Protein AF-A0A1Z4N166-F1 (afdb_monomer_lite)

pLDDT: mean 72.23, std 12.92, range [44.78, 96.81]

Radius of gyration: 36.11 Å; chains: 1; bounding box: 60×54×101 Å

Sequence (75 aa):
MQEVRSNRTWSDIRNLTAFHTTQPVQAQIPKTPQVLVQATSWHRNAKGKIELVASQSPIAGQPPLTCAAIPLSKL

Foldseek 3Di:
DDDPPPPPDPPPPPDCVVVVPPPPPPPDDPPDDDDDADFPDWDADPVRDIDTHGDPDPPPDDDPPDPDDDDPDDD

Structure (mmCIF, N/CA/C/O backbone):
data_AF-A0A1Z4N166-F1
#
_entry.id   AF-A0A1Z4N166-F1
#
loop_
_atom_site.group_PDB
_atom_site.id
_atom_site.type_symbol
_atom_site.label_atom_id
_atom_site.label_alt_id
_atom_site.label_comp_id
_atom_site.label_asym_id
_atom_site.label_entity_id
_atom_site.label_seq_id
_atom_site.pdbx_PDB_ins_code
_atom_site.Cartn_x
_atom_site.Cartn_y
_atom_site.Cartn_z
_atom_site.occupancy
_atom_site.B_iso_or_equiv
_atom_site.auth_seq_id
_atom_site.auth_comp_id
_atom_site.auth_asym_id
_atom_site.auth_atom_id
_atom_site.pdbx_PDB_model_num
ATOM 1 N N . MET A 1 1 ? -43.844 18.054 72.689 1.00 44.78 1 MET A N 1
ATOM 2 C CA . MET A 1 1 ? -44.027 17.326 71.415 1.00 44.78 1 MET A CA 1
ATOM 3 C C . MET A 1 1 ? -42.671 17.272 70.736 1.00 44.78 1 MET A C 1
ATOM 5 O O . MET A 1 1 ? -42.107 18.327 70.484 1.00 44.78 1 MET A O 1
ATOM 9 N N . GLN A 1 2 ? -42.085 16.085 70.598 1.00 50.75 2 GLN A N 1
ATOM 10 C CA . GLN A 1 2 ? -40.708 15.909 70.131 1.00 50.75 2 GLN A CA 1
ATOM 11 C C . GLN A 1 2 ? -40.699 15.839 68.602 1.00 50.75 2 GLN A C 1
ATOM 13 O O . GLN A 1 2 ? -41.382 15.003 68.016 1.00 50.75 2 GLN A O 1
ATOM 18 N N . GLU A 1 3 ? -39.969 16.745 67.960 1.00 55.06 3 GLU A N 1
ATOM 19 C CA . GLU A 1 3 ? -39.905 16.829 66.505 1.00 55.06 3 GLU A CA 1
ATOM 20 C C . GLU A 1 3 ? -38.903 15.806 65.965 1.00 55.06 3 GLU A C 1
ATOM 22 O O . GLU A 1 3 ? -37.686 15.946 66.109 1.00 55.06 3 GLU A O 1
ATOM 27 N N . VAL A 1 4 ? -39.428 14.733 65.373 1.00 59.53 4 VAL A N 1
ATOM 28 C CA . VAL A 1 4 ? -38.635 13.698 64.707 1.00 59.53 4 VAL A CA 1
ATOM 29 C C . VAL A 1 4 ? -38.131 14.271 63.386 1.00 59.53 4 VAL A C 1
ATOM 31 O O . VAL A 1 4 ? -38.806 14.221 62.361 1.00 59.53 4 VAL A O 1
ATOM 34 N N . ARG A 1 5 ? -36.919 14.828 63.399 1.00 61.34 5 ARG A N 1
ATOM 35 C CA . ARG A 1 5 ? -36.195 15.150 62.166 1.00 61.34 5 ARG A CA 1
ATOM 36 C C . ARG A 1 5 ? -35.706 13.841 61.555 1.00 61.34 5 ARG A C 1
ATOM 38 O O . ARG A 1 5 ? -34.656 13.325 61.930 1.00 61.34 5 ARG A O 1
ATOM 45 N N . SER A 1 6 ? -36.489 13.271 60.642 1.00 63.50 6 SER A N 1
ATOM 46 C CA . SER A 1 6 ? -36.062 12.114 59.858 1.00 63.50 6 SER A CA 1
ATOM 47 C C . SER A 1 6 ? -34.885 12.535 58.979 1.00 63.50 6 SER A C 1
ATOM 49 O O . SER A 1 6 ? -35.072 13.226 57.977 1.00 63.50 6 SER A O 1
ATOM 51 N N . ASN A 1 7 ? -33.670 12.149 59.364 1.00 61.19 7 ASN A N 1
ATOM 52 C CA . ASN A 1 7 ? -32.459 12.377 58.583 1.00 61.19 7 ASN A CA 1
ATOM 53 C C . ASN A 1 7 ? -32.478 11.413 57.383 1.00 61.19 7 ASN A C 1
ATOM 55 O O . ASN A 1 7 ? -31.823 10.374 57.381 1.00 61.19 7 ASN A O 1
ATOM 59 N N . ARG A 1 8 ? -33.355 11.684 56.409 1.00 61.12 8 ARG A N 1
ATOM 60 C CA . ARG A 1 8 ? -33.528 10.844 55.225 1.00 61.12 8 ARG A CA 1
ATOM 61 C C . ARG A 1 8 ? -32.388 11.171 54.272 1.00 61.12 8 ARG A C 1
ATOM 63 O O . ARG A 1 8 ? -32.482 12.109 53.486 1.00 61.12 8 ARG A O 1
ATOM 70 N N . THR A 1 9 ? -31.300 10.415 54.378 1.00 64.81 9 THR A N 1
ATOM 71 C CA . THR A 1 9 ? -30.227 10.392 53.384 1.00 64.81 9 THR A CA 1
ATOM 72 C C . THR A 1 9 ? -30.878 10.193 52.022 1.00 64.81 9 THR A C 1
ATOM 74 O O . THR A 1 9 ? -31.603 9.220 51.811 1.00 64.81 9 THR A O 1
ATOM 77 N N . TRP A 1 10 ? -30.697 11.156 51.121 1.00 65.94 10 TRP A N 1
ATOM 78 C CA . TRP A 1 10 ? -31.186 11.055 49.754 1.00 65.94 10 TRP A CA 1
ATOM 79 C C . TRP A 1 10 ? -30.601 9.782 49.130 1.00 65.94 10 TRP A C 1
ATOM 81 O O . TRP A 1 10 ? -29.408 9.707 48.857 1.00 65.94 10 TRP A O 1
ATOM 91 N N . SER A 1 11 ? -31.435 8.757 48.946 1.00 65.62 11 SER A N 1
ATOM 92 C CA . SER A 1 11 ? -31.064 7.526 48.253 1.00 65.62 11 SER A CA 1
ATOM 93 C C . SER A 1 11 ? -31.527 7.620 46.800 1.00 65.62 11 SER A C 1
ATOM 95 O O . SER A 1 11 ? -32.597 7.120 46.450 1.00 65.62 11 SER A O 1
ATOM 97 N N . ASP A 1 12 ? -30.766 8.314 45.955 1.00 66.31 12 ASP A N 1
ATOM 98 C CA . ASP A 1 12 ? -30.994 8.255 44.508 1.00 66.31 12 ASP A CA 1
ATOM 99 C C . ASP A 1 12 ? -30.414 6.951 43.952 1.00 66.31 12 ASP A C 1
ATOM 101 O O . ASP A 1 12 ? -29.228 6.859 43.628 1.00 66.31 12 ASP A O 1
ATOM 105 N N . ILE A 1 13 ? -31.237 5.905 43.882 1.00 70.19 13 ILE A N 1
ATOM 106 C CA . ILE A 1 13 ? -30.873 4.674 43.177 1.00 70.19 13 ILE A CA 1
ATOM 107 C C . ILE A 1 13 ? -31.232 4.890 41.711 1.00 70.19 13 ILE A C 1
ATOM 109 O O . ILE A 1 13 ? -32.345 4.595 41.272 1.00 70.19 13 ILE A O 1
ATOM 113 N N . ARG A 1 14 ? -30.279 5.416 40.938 1.00 71.81 14 ARG A N 1
ATOM 114 C CA . ARG A 1 14 ? -30.433 5.478 39.485 1.00 71.81 14 ARG A CA 1
ATOM 115 C C . ARG A 1 14 ? -30.424 4.059 38.939 1.00 71.81 14 ARG A C 1
ATOM 117 O O . ARG A 1 14 ? -29.421 3.355 39.025 1.00 71.81 14 ARG A O 1
ATOM 124 N N . ASN A 1 15 ? -31.552 3.640 38.377 1.00 72.81 15 ASN A N 1
ATOM 125 C CA . ASN A 1 15 ? -31.631 2.368 37.687 1.00 72.81 15 ASN A CA 1
ATOM 126 C C . ASN A 1 15 ? -30.813 2.446 36.382 1.00 72.81 15 ASN A C 1
ATOM 128 O O . ASN A 1 15 ? -31.194 3.140 35.441 1.00 72.81 15 ASN A O 1
ATOM 132 N N . LEU A 1 16 ? -29.683 1.733 36.340 1.00 69.81 16 LEU A N 1
ATOM 133 C CA . LEU A 1 16 ? -28.786 1.681 35.183 1.00 69.81 16 LEU A CA 1
ATOM 134 C C . LEU A 1 16 ? -29.133 0.556 34.191 1.00 69.81 16 LEU A C 1
ATOM 136 O O . LEU A 1 16 ? -28.464 0.434 33.164 1.00 69.81 16 LEU A O 1
ATOM 140 N N . THR A 1 17 ? -30.186 -0.239 34.429 1.00 69.81 17 THR A N 1
ATOM 141 C CA . THR A 1 17 ? -30.532 -1.370 33.549 1.00 69.81 17 THR A CA 1
ATOM 142 C C . THR A 1 17 ? -30.923 -0.943 32.140 1.00 69.81 17 THR A C 1
ATOM 144 O O . THR A 1 17 ? -30.747 -1.716 31.202 1.00 69.81 17 THR A O 1
ATOM 147 N N . ALA A 1 18 ? -31.372 0.303 31.963 1.00 64.75 18 ALA A N 1
ATOM 148 C CA . ALA A 1 18 ? -31.647 0.882 30.650 1.00 64.75 18 ALA A CA 1
ATOM 149 C C . ALA A 1 18 ? -30.400 0.945 29.742 1.00 64.75 18 ALA A C 1
ATOM 151 O O . ALA A 1 18 ? -30.533 0.901 28.522 1.00 64.75 18 ALA A O 1
ATOM 152 N N . PHE A 1 19 ? -29.190 0.992 30.313 1.00 64.19 19 PHE A N 1
ATOM 153 C CA . PHE A 1 19 ? -27.938 1.115 29.557 1.00 64.19 19 PHE A CA 1
ATOM 154 C C . PHE A 1 19 ? -27.274 -0.231 29.233 1.00 64.19 19 PHE A C 1
ATOM 156 O O . PHE A 1 19 ? -26.379 -0.278 28.389 1.00 64.19 19 PHE A O 1
ATOM 163 N N . HIS A 1 20 ? -27.734 -1.336 29.834 1.00 59.75 20 HIS A N 1
ATOM 164 C CA . HIS A 1 20 ? -27.268 -2.685 29.487 1.00 59.75 20 HIS A CA 1
ATOM 165 C C . HIS A 1 20 ? -27.792 -3.169 28.126 1.00 59.75 20 HIS A C 1
ATOM 167 O O . HIS A 1 20 ? -27.273 -4.141 27.588 1.00 59.75 20 HIS A O 1
ATOM 173 N N . THR A 1 21 ? -28.756 -2.460 27.527 1.00 60.94 21 THR A N 1
ATOM 174 C CA . THR A 1 21 ? -29.218 -2.706 26.148 1.00 60.94 21 THR A CA 1
ATOM 175 C C . THR A 1 21 ? -28.395 -1.919 25.125 1.00 60.94 21 THR A C 1
ATOM 177 O O . THR A 1 21 ? -28.897 -1.476 24.094 1.00 60.94 21 THR A O 1
ATOM 180 N N . 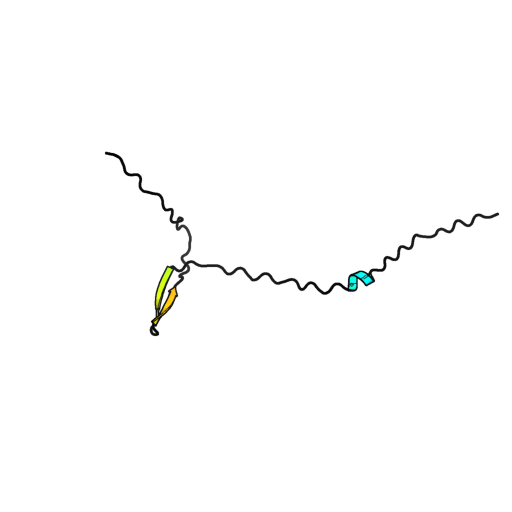THR A 1 22 ? -27.111 -1.708 25.401 1.00 62.97 22 THR A N 1
ATOM 181 C CA . THR A 1 22 ? -26.166 -1.295 24.370 1.00 62.97 22 THR A CA 1
ATOM 182 C C . THR A 1 22 ? -25.838 -2.539 23.557 1.00 62.97 22 THR A C 1
ATOM 184 O O . THR A 1 22 ? -25.050 -3.382 23.976 1.00 62.97 22 THR A O 1
ATOM 187 N N . GLN A 1 23 ? -26.465 -2.685 22.383 1.00 66.50 23 GLN A N 1
ATOM 188 C CA . GLN A 1 23 ? -25.884 -3.550 21.358 1.00 66.50 23 GLN A CA 1
ATOM 189 C C . GLN A 1 23 ? -24.416 -3.128 21.228 1.00 66.50 23 GLN A C 1
ATOM 191 O O . GLN A 1 23 ? -24.164 -1.923 21.108 1.00 66.50 23 GLN A O 1
ATOM 196 N N . PRO A 1 24 ? -23.447 -4.052 21.322 1.00 68.00 24 PRO A N 1
ATOM 197 C CA . PRO A 1 24 ? -22.055 -3.676 21.183 1.00 68.00 24 PRO A CA 1
ATOM 198 C C . PRO A 1 24 ? -21.903 -3.039 19.803 1.00 68.00 24 PRO A C 1
ATOM 200 O O . PRO A 1 24 ? -22.048 -3.712 18.784 1.00 68.00 24 PRO A O 1
ATOM 203 N N . VAL A 1 25 ? -21.656 -1.726 19.764 1.00 66.81 25 VAL A N 1
ATOM 204 C CA . VAL A 1 25 ? -21.195 -1.061 18.548 1.00 66.81 25 VAL A CA 1
ATOM 205 C C . VAL A 1 25 ? -19.865 -1.720 18.239 1.00 66.81 25 VAL A C 1
ATOM 207 O O . VAL A 1 25 ? -18.855 -1.469 18.894 1.00 66.81 25 VAL A O 1
ATOM 210 N N . GLN A 1 26 ? -19.896 -2.656 17.300 1.00 68.69 26 GLN A N 1
ATOM 211 C CA . GLN A 1 26 ? -18.712 -3.364 16.873 1.00 68.69 26 GLN A CA 1
ATOM 212 C C . GLN A 1 26 ? -17.839 -2.333 16.165 1.00 68.69 26 GLN A C 1
ATOM 214 O O . GLN A 1 26 ? -18.160 -1.883 15.064 1.00 68.69 26 GLN A O 1
ATOM 219 N N . ALA A 1 27 ? -16.786 -1.880 16.848 1.00 70.44 27 ALA A N 1
ATOM 220 C CA . ALA A 1 27 ? -15.843 -0.926 16.291 1.00 70.44 27 ALA A CA 1
ATOM 221 C C . ALA A 1 27 ? -15.320 -1.490 14.964 1.00 70.44 27 ALA A C 1
ATOM 223 O O . ALA A 1 27 ? -14.753 -2.584 14.918 1.00 70.44 27 ALA A O 1
ATOM 224 N N . GLN A 1 28 ? -15.559 -0.771 13.868 1.00 75.56 28 GLN A N 1
ATOM 225 C CA . GLN A 1 28 ? -15.008 -1.152 12.577 1.00 75.56 28 GLN A CA 1
ATOM 226 C C . GLN A 1 28 ? -13.497 -0.952 12.642 1.00 75.56 28 GLN A C 1
ATOM 228 O O . GLN A 1 28 ? -13.026 0.147 12.925 1.00 75.56 28 GLN A O 1
ATOM 233 N N . ILE A 1 29 ? -12.739 -2.020 12.398 1.00 78.19 29 ILE A N 1
ATOM 234 C CA . ILE A 1 29 ? -11.282 -1.940 12.316 1.00 78.19 29 ILE A CA 1
ATOM 235 C C . ILE A 1 29 ? -10.954 -1.079 11.088 1.00 78.19 29 ILE A C 1
ATOM 237 O O . ILE A 1 29 ? -11.328 -1.467 9.973 1.00 78.19 29 ILE A O 1
ATOM 241 N N . PRO A 1 30 ? -10.277 0.074 11.247 1.00 78.00 30 PRO A N 1
ATOM 242 C CA . PRO A 1 30 ? -9.795 0.834 10.107 1.00 78.00 30 PRO A CA 1
ATOM 243 C C . PRO A 1 30 ? -8.891 -0.078 9.284 1.00 78.00 30 PRO A C 1
ATOM 245 O O . PRO A 1 30 ? -7.959 -0.681 9.820 1.00 78.00 30 PRO A O 1
ATOM 248 N N . LYS A 1 31 ? -9.167 -0.211 7.984 1.00 81.94 31 LYS A N 1
ATOM 249 C CA . LYS A 1 31 ? -8.254 -0.936 7.098 1.00 81.94 31 LYS A CA 1
ATOM 250 C C . LYS A 1 31 ? -6.891 -0.261 7.179 1.00 81.94 31 LYS A C 1
ATOM 252 O O . LYS A 1 31 ? -6.808 0.966 7.114 1.00 81.94 31 LYS A O 1
ATOM 257 N N . THR A 1 32 ? -5.836 -1.058 7.320 1.00 82.12 32 THR A N 1
ATOM 258 C CA . THR A 1 32 ? -4.475 -0.537 7.244 1.00 82.12 32 THR A CA 1
ATOM 259 C C . THR A 1 32 ? -4.313 0.185 5.904 1.00 82.12 32 THR A C 1
ATOM 261 O O . THR A 1 32 ? -4.640 -0.393 4.862 1.00 82.12 32 THR A O 1
ATOM 264 N N . PRO A 1 33 ? -3.880 1.459 5.901 1.00 78.88 33 PRO A N 1
ATOM 265 C CA . PRO A 1 33 ? -3.688 2.187 4.660 1.00 78.88 33 PRO A CA 1
ATOM 266 C C . PRO A 1 33 ? -2.638 1.455 3.826 1.00 78.88 33 PRO A C 1
ATOM 268 O O . PRO A 1 33 ? -1.522 1.199 4.279 1.00 78.88 33 PRO A O 1
ATOM 271 N N . GLN A 1 34 ? -3.019 1.077 2.609 1.00 79.25 34 GLN A N 1
ATOM 272 C CA . GLN A 1 34 ? -2.110 0.446 1.668 1.00 79.25 34 GLN A CA 1
ATOM 273 C C . GLN A 1 34 ? -1.186 1.517 1.097 1.00 79.25 34 GLN A C 1
ATOM 275 O O . GLN A 1 34 ? -1.649 2.530 0.572 1.00 79.25 34 GLN A O 1
ATOM 280 N N . VAL A 1 35 ? 0.124 1.301 1.213 1.00 79.25 35 VAL A N 1
ATOM 281 C CA . VAL A 1 35 ? 1.118 2.198 0.623 1.00 79.25 35 VAL A CA 1
ATOM 282 C C . VAL A 1 35 ? 1.015 2.075 -0.894 1.00 79.25 35 VAL A C 1
ATOM 284 O O . VAL A 1 35 ? 1.372 1.047 -1.469 1.00 79.25 35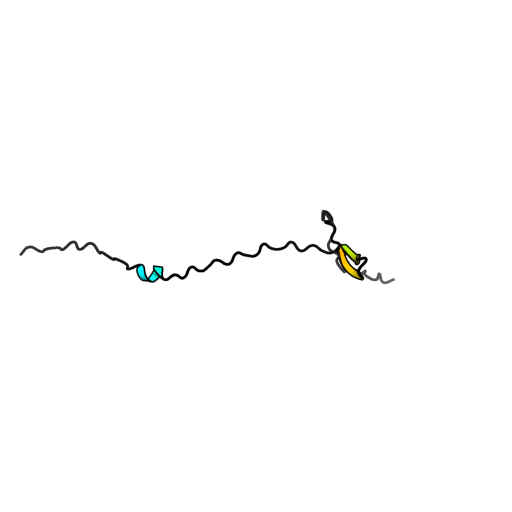 VAL A O 1
ATOM 287 N N . LEU A 1 36 ? 0.490 3.115 -1.541 1.00 80.50 36 LEU A N 1
ATOM 288 C CA . LEU A 1 36 ? 0.460 3.203 -2.995 1.00 80.50 36 LEU A CA 1
ATOM 289 C C . LEU A 1 36 ? 1.867 3.535 -3.497 1.00 80.50 36 LEU A C 1
ATOM 291 O O . LEU A 1 36 ? 2.457 4.535 -3.093 1.00 80.50 36 LEU A O 1
ATOM 295 N N . VAL A 1 37 ? 2.391 2.704 -4.392 1.00 80.00 37 VAL A N 1
ATOM 296 C CA . VAL A 1 37 ? 3.675 2.919 -5.070 1.00 80.00 37 VAL A CA 1
ATOM 297 C C . VAL A 1 37 ? 3.439 3.182 -6.551 1.00 80.00 37 VAL A C 1
ATOM 299 O O . VAL A 1 37 ? 2.578 2.562 -7.174 1.00 80.00 37 VAL A O 1
ATOM 302 N N . GLN A 1 38 ? 4.195 4.126 -7.109 1.00 82.12 38 GLN A N 1
ATOM 303 C CA . GLN A 1 38 ? 4.139 4.441 -8.534 1.00 82.12 38 GLN A CA 1
ATOM 304 C C . GLN A 1 38 ? 4.827 3.330 -9.336 1.00 82.12 38 GLN A C 1
ATOM 306 O O . GLN A 1 38 ? 5.902 2.860 -8.961 1.00 82.12 38 GLN A O 1
ATOM 311 N N . ALA A 1 39 ? 4.212 2.907 -10.440 1.00 85.56 39 ALA A N 1
ATOM 312 C CA . ALA A 1 39 ? 4.829 1.942 -11.341 1.00 85.56 39 ALA A CA 1
ATOM 313 C C . ALA A 1 39 ? 5.983 2.603 -12.107 1.00 85.56 39 ALA A C 1
ATOM 315 O O . ALA A 1 39 ? 5.836 3.696 -12.650 1.00 85.56 39 ALA A O 1
ATOM 316 N N . THR A 1 40 ? 7.122 1.920 -12.171 1.00 87.94 40 THR A N 1
ATOM 317 C CA . THR A 1 40 ? 8.318 2.387 -12.891 1.00 87.94 40 THR A CA 1
ATOM 318 C C . THR A 1 40 ? 8.365 1.900 -14.334 1.00 87.94 40 THR A C 1
ATOM 320 O O . THR A 1 40 ? 8.981 2.534 -15.184 1.00 87.94 40 THR A O 1
ATOM 323 N N . SER A 1 41 ? 7.735 0.762 -14.6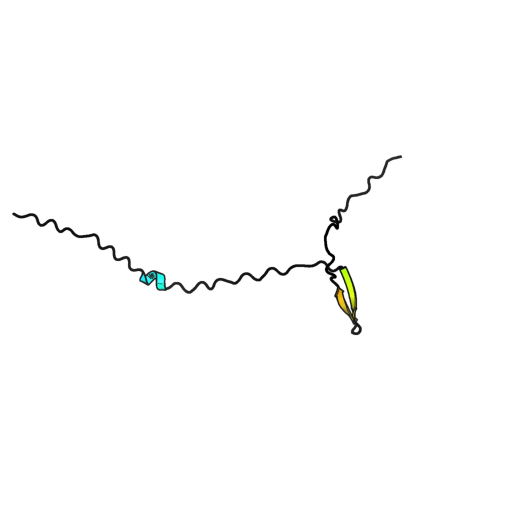21 1.00 87.75 41 SER A N 1
ATOM 324 C CA . SER A 1 41 ? 7.700 0.171 -15.956 1.00 87.75 41 SER A CA 1
ATOM 325 C C . SER A 1 41 ? 6.534 -0.810 -16.076 1.00 87.75 41 SER A C 1
ATOM 327 O O . SER A 1 41 ? 5.863 -1.132 -15.092 1.00 87.75 41 SER A O 1
ATOM 329 N N . TRP A 1 42 ? 6.301 -1.299 -17.287 1.00 93.44 42 TRP A N 1
ATOM 330 C CA . TRP A 1 42 ? 5.359 -2.368 -17.579 1.00 93.44 42 TRP A CA 1
ATOM 331 C C . TRP A 1 42 ? 5.895 -3.238 -18.714 1.00 93.44 42 TRP A C 1
ATOM 333 O O . TRP A 1 42 ? 6.642 -2.771 -19.574 1.00 93.44 42 TRP A O 1
ATOM 343 N N . HIS A 1 43 ? 5.501 -4.507 -18.741 1.00 94.19 43 HIS A N 1
ATOM 344 C CA . HIS A 1 43 ? 5.788 -5.391 -19.869 1.00 94.19 43 HIS A CA 1
ATOM 345 C C . HIS A 1 43 ? 4.664 -6.409 -20.067 1.00 94.19 43 HIS A C 1
ATOM 347 O O . HIS A 1 43 ? 3.747 -6.521 -19.251 1.00 94.19 43 HIS A O 1
ATOM 353 N N . ARG A 1 44 ? 4.718 -7.156 -21.176 1.00 96.81 44 ARG A N 1
ATOM 354 C CA . ARG A 1 44 ? 3.870 -8.336 -21.376 1.00 96.81 44 ARG A CA 1
ATOM 355 C C . ARG A 1 44 ? 4.616 -9.581 -20.919 1.00 96.81 44 ARG A C 1
ATOM 357 O O . ARG A 1 44 ? 5.797 -9.733 -21.221 1.00 96.81 44 ARG A O 1
ATOM 364 N N . ASN A 1 45 ? 3.948 -10.464 -20.189 1.00 94.12 45 ASN A N 1
ATOM 365 C CA . ASN A 1 45 ? 4.508 -11.770 -19.855 1.00 94.12 45 ASN A CA 1
ATOM 366 C C . ASN A 1 45 ? 4.387 -12.744 -21.040 1.00 94.12 45 ASN A C 1
ATOM 368 O O . ASN A 1 45 ? 3.743 -12.449 -22.049 1.00 94.12 45 ASN A O 1
ATOM 372 N N . ALA A 1 46 ? 4.956 -13.944 -20.905 1.00 96.81 46 ALA A N 1
ATOM 373 C CA . ALA A 1 46 ? 4.911 -14.979 -21.945 1.00 96.81 46 ALA A CA 1
ATOM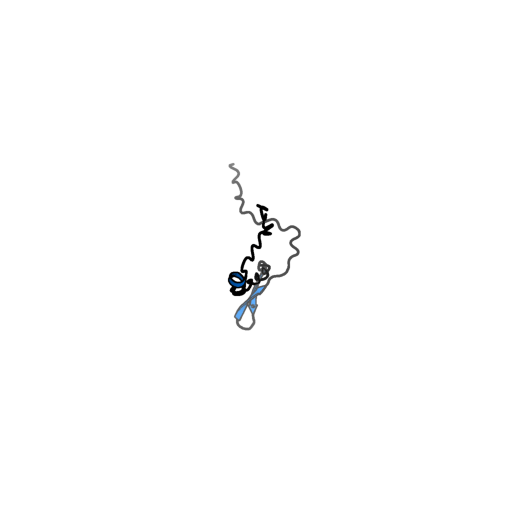 374 C C . ALA A 1 46 ? 3.483 -15.440 -22.317 1.00 96.81 46 ALA A C 1
ATOM 376 O O . ALA A 1 46 ? 3.282 -16.052 -23.360 1.00 96.81 46 ALA A O 1
ATOM 377 N N . LYS A 1 47 ? 2.479 -15.134 -21.482 1.00 96.19 47 LYS A N 1
ATOM 378 C CA . LYS A 1 47 ? 1.053 -15.404 -21.734 1.00 96.19 47 LYS A CA 1
ATOM 379 C C . LYS A 1 47 ? 0.325 -14.202 -22.355 1.00 96.19 47 LYS A C 1
ATOM 381 O O . LYS A 1 47 ? -0.896 -14.225 -22.473 1.00 96.19 47 LYS A O 1
ATOM 386 N N . GLY A 1 48 ? 1.046 -13.131 -22.694 1.00 93.00 48 GLY A N 1
ATOM 387 C CA . GLY A 1 48 ? 0.507 -11.913 -23.298 1.00 93.00 48 GLY A CA 1
ATOM 388 C C . GLY A 1 48 ? -0.195 -10.953 -22.331 1.00 93.00 48 GLY A C 1
ATOM 389 O O . GLY A 1 48 ? -0.731 -9.940 -22.790 1.00 93.00 48 GLY A O 1
ATOM 390 N N . LYS A 1 49 ? -0.194 -11.224 -21.017 1.00 96.12 49 LYS A N 1
ATOM 391 C CA . LYS A 1 49 ? -0.803 -10.343 -20.004 1.00 96.12 49 LYS A CA 1
ATOM 392 C C . LYS A 1 49 ? 0.134 -9.192 -19.653 1.00 96.12 49 LYS A C 1
ATOM 394 O O . LYS A 1 49 ? 1.344 -9.385 -19.638 1.00 96.12 49 LYS A O 1
ATOM 399 N N . ILE A 1 50 ? -0.432 -8.023 -19.363 1.00 93.44 50 ILE A N 1
ATOM 400 C CA . ILE A 1 50 ? 0.323 -6.847 -18.920 1.00 93.44 50 ILE A CA 1
ATOM 401 C C . ILE A 1 50 ? 0.635 -6.986 -17.429 1.00 93.44 50 ILE A C 1
ATOM 403 O O . ILE A 1 50 ? -0.265 -7.250 -16.632 1.00 93.44 50 ILE A O 1
ATOM 407 N N . GLU A 1 51 ? 1.896 -6.782 -17.071 1.00 94.38 51 GLU A N 1
ATOM 408 C CA . GLU A 1 51 ? 2.386 -6.743 -15.696 1.00 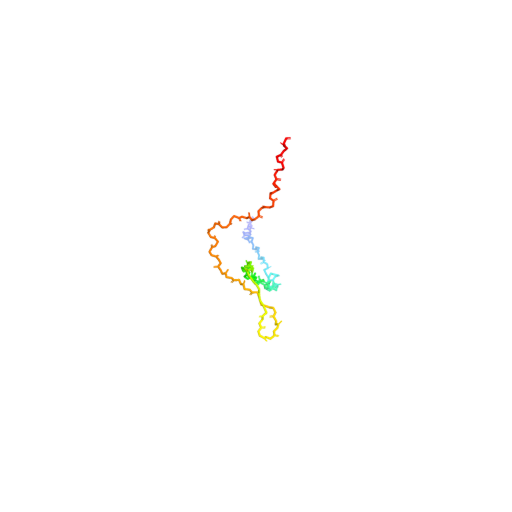94.38 51 GLU A CA 1
ATOM 409 C C . GLU A 1 51 ? 3.044 -5.383 -15.440 1.00 94.38 51 GLU A C 1
ATOM 411 O O . GLU A 1 51 ? 3.800 -4.875 -16.273 1.00 94.38 51 GLU A O 1
ATOM 416 N N . LEU A 1 52 ? 2.711 -4.776 -14.299 1.00 92.12 52 LEU A N 1
ATOM 417 C CA . LEU A 1 52 ? 3.303 -3.525 -13.831 1.00 92.12 52 LEU A CA 1
ATOM 418 C C . LEU A 1 52 ? 4.498 -3.847 -12.932 1.00 92.12 52 LEU A C 1
ATOM 420 O O . LEU A 1 52 ? 4.381 -4.647 -12.005 1.00 92.12 52 LEU A O 1
ATOM 424 N N . VAL A 1 53 ? 5.629 -3.193 -13.179 1.00 89.12 53 VAL A N 1
ATOM 425 C CA . VAL A 1 53 ? 6.852 -3.330 -12.386 1.00 89.12 53 VAL A CA 1
ATOM 426 C C . VAL A 1 53 ? 7.049 -2.058 -11.572 1.00 89.12 53 VAL A C 1
ATOM 428 O O . VAL A 1 53 ? 7.214 -0.966 -12.126 1.00 89.12 53 VAL A O 1
ATOM 431 N N . ALA A 1 54 ? 7.052 -2.202 -10.250 1.00 86.94 54 ALA A N 1
ATOM 432 C CA . ALA A 1 54 ? 7.372 -1.140 -9.306 1.00 86.94 54 ALA A CA 1
ATOM 433 C C . ALA A 1 54 ? 8.672 -1.505 -8.582 1.00 86.94 54 ALA A C 1
ATOM 435 O O . ALA A 1 54 ? 8.659 -2.276 -7.621 1.00 86.94 54 ALA A O 1
ATOM 436 N N . SER A 1 55 ? 9.807 -0.987 -9.055 1.00 77.31 55 SER A N 1
ATOM 437 C CA . SER A 1 55 ? 11.024 -1.016 -8.249 1.00 77.31 55 SER A CA 1
ATOM 438 C C . SER A 1 55 ? 10.880 0.010 -7.123 1.00 77.31 55 SER A C 1
ATOM 440 O O . SER A 1 55 ? 10.460 1.146 -7.345 1.00 77.31 55 SER A O 1
ATOM 442 N N . GLN A 1 56 ? 11.202 -0.387 -5.890 1.00 67.44 56 GLN A N 1
ATOM 443 C CA . GLN A 1 56 ? 11.363 0.564 -4.792 1.00 67.44 56 GLN A CA 1
ATOM 444 C C . GLN A 1 56 ? 12.587 1.424 -5.107 1.00 67.44 56 GLN A C 1
ATOM 446 O O . GLN A 1 56 ? 13.712 1.081 -4.751 1.00 67.44 56 GLN A O 1
ATOM 451 N N . SER A 1 57 ? 12.385 2.524 -5.829 1.00 60.16 57 SER A N 1
ATOM 452 C CA . SER A 1 57 ? 13.422 3.539 -5.940 1.00 60.16 57 SER A CA 1
ATOM 453 C C . SER A 1 57 ? 13.597 4.146 -4.548 1.00 60.16 57 SER A C 1
ATOM 455 O O . SER A 1 57 ? 12.594 4.550 -3.954 1.00 60.16 57 SER A O 1
ATOM 457 N N . PRO A 1 58 ? 14.816 4.241 -3.992 1.00 59.56 58 PRO A N 1
ATOM 458 C CA . PRO A 1 58 ? 15.041 5.102 -2.846 1.00 59.56 58 PRO A CA 1
ATOM 459 C C . PRO A 1 58 ? 14.728 6.525 -3.312 1.00 59.56 58 PRO A C 1
ATOM 461 O O . PRO A 1 58 ? 15.511 7.149 -4.025 1.00 59.56 58 PRO A O 1
ATOM 464 N N . ILE A 1 59 ? 13.537 7.026 -2.979 1.00 58.25 59 ILE A N 1
ATOM 465 C CA . ILE A 1 59 ? 13.139 8.417 -3.215 1.00 58.25 59 ILE A CA 1
ATOM 466 C C . ILE A 1 59 ? 13.874 9.264 -2.169 1.00 58.25 59 ILE A C 1
ATOM 468 O O . ILE A 1 59 ? 13.285 9.843 -1.266 1.00 58.25 59 ILE A O 1
ATOM 472 N N . ALA A 1 60 ? 15.199 9.299 -2.251 1.00 54.34 60 ALA A N 1
ATOM 473 C CA . ALA A 1 60 ? 15.992 10.368 -1.681 1.00 54.34 60 ALA A CA 1
ATOM 474 C C . ALA A 1 60 ? 16.306 11.319 -2.840 1.00 54.34 60 ALA A C 1
ATOM 476 O O . ALA A 1 60 ? 17.348 11.217 -3.477 1.00 54.34 60 ALA A O 1
ATOM 477 N N . GLY A 1 61 ? 15.357 12.206 -3.156 1.00 59.03 61 GLY A N 1
ATOM 478 C CA . GLY A 1 61 ? 15.652 13.389 -3.968 1.00 59.03 61 GLY A CA 1
ATOM 479 C C . GLY A 1 61 ? 15.206 13.395 -5.430 1.00 59.03 61 GLY A C 1
ATOM 480 O O . GLY A 1 61 ? 15.799 14.143 -6.199 1.00 59.03 61 GLY A O 1
ATOM 481 N N . GLN A 1 62 ? 14.170 12.652 -5.845 1.00 60.31 62 GLN A N 1
ATOM 482 C CA . GLN A 1 62 ? 13.530 12.974 -7.130 1.00 60.31 62 GLN A CA 1
ATOM 483 C C . GLN A 1 62 ? 12.608 14.193 -6.955 1.00 60.31 62 GLN A C 1
ATOM 485 O O . GLN A 1 62 ? 11.621 14.093 -6.221 1.00 60.31 62 GLN A O 1
ATOM 490 N N . PRO A 1 63 ? 12.924 15.351 -7.570 1.00 64.00 63 PRO A N 1
ATOM 491 C CA . PRO A 1 63 ? 12.055 16.514 -7.504 1.00 64.00 63 PRO A CA 1
ATOM 492 C C . PRO A 1 63 ? 10.731 16.216 -8.225 1.00 64.00 63 PRO A C 1
ATOM 494 O O . PRO A 1 63 ? 10.724 15.474 -9.213 1.00 64.00 63 PRO A O 1
ATOM 497 N N . PRO A 1 64 ? 9.604 16.777 -7.753 1.00 65.69 64 PRO A N 1
ATOM 498 C CA . PRO A 1 64 ? 8.325 16.623 -8.432 1.00 65.69 64 PRO A CA 1
ATOM 499 C C . PRO A 1 64 ? 8.448 17.136 -9.869 1.00 65.69 64 PRO A C 1
ATOM 501 O O . PRO A 1 64 ? 8.965 18.229 -10.101 1.00 65.69 64 PRO A O 1
ATOM 504 N N . LEU A 1 65 ? 7.974 16.346 -10.833 1.00 67.12 65 LEU A N 1
ATOM 505 C CA . LEU A 1 65 ? 7.913 16.754 -12.234 1.00 67.12 65 LEU A CA 1
ATOM 506 C C . LEU A 1 65 ? 6.911 17.910 -12.355 1.00 67.12 65 LEU A C 1
ATOM 508 O O . LEU A 1 65 ? 5.700 17.696 -12.369 1.00 67.12 65 LEU A O 1
ATOM 512 N N . THR A 1 66 ? 7.406 19.145 -12.391 1.00 69.50 66 THR A N 1
ATOM 513 C CA . THR A 1 66 ? 6.594 20.344 -12.607 1.00 69.50 66 THR A CA 1
ATOM 514 C C . THR A 1 66 ? 6.597 20.706 -14.088 1.00 69.50 66 THR A C 1
ATOM 516 O O . THR A 1 66 ? 7.643 20.880 -14.710 1.00 69.50 66 THR A O 1
ATOM 519 N N . CYS A 1 67 ? 5.408 20.841 -14.677 1.00 61.94 67 CYS A N 1
ATOM 520 C CA . CYS A 1 67 ? 5.246 21.365 -16.032 1.00 61.94 67 CYS A CA 1
ATOM 521 C C . CYS A 1 67 ? 5.424 22.892 -16.024 1.00 61.94 67 CYS A C 1
ATOM 523 O O . CYS A 1 67 ? 4.447 23.634 -16.102 1.00 61.94 67 CYS A O 1
ATOM 525 N N . ALA A 1 68 ? 6.660 23.376 -15.898 1.00 73.12 68 ALA A N 1
ATOM 526 C CA . ALA A 1 68 ? 6.967 24.781 -16.144 1.00 73.12 68 ALA A CA 1
ATOM 527 C C . ALA A 1 68 ? 7.184 24.996 -17.651 1.00 73.12 68 ALA A C 1
ATOM 529 O O . ALA A 1 68 ? 8.028 24.343 -18.264 1.00 73.12 68 ALA A O 1
ATOM 530 N N . ALA A 1 69 ? 6.404 25.894 -18.257 1.00 68.06 69 ALA A N 1
ATOM 531 C CA . ALA A 1 69 ? 6.586 26.279 -19.652 1.00 68.06 69 ALA A CA 1
ATOM 532 C C . ALA A 1 69 ? 7.931 27.003 -19.833 1.00 68.06 69 ALA A C 1
ATOM 534 O O . ALA A 1 69 ? 8.276 27.884 -19.045 1.00 68.06 69 ALA A O 1
ATOM 535 N N . ILE A 1 70 ? 8.676 26.648 -20.883 1.00 70.38 70 ILE A N 1
ATOM 536 C CA . ILE A 1 70 ? 9.911 27.343 -21.263 1.00 70.38 70 ILE A CA 1
ATOM 537 C C . ILE A 1 70 ? 9.517 28.744 -21.759 1.00 70.38 70 ILE A C 1
ATOM 539 O O . ILE A 1 70 ? 8.750 28.835 -22.723 1.00 70.38 70 ILE A O 1
ATOM 543 N N . PRO A 1 71 ? 9.996 29.842 -21.144 1.00 64.56 71 PRO A N 1
ATOM 544 C CA . PRO A 1 71 ? 9.721 31.171 -21.667 1.00 64.56 71 PRO A CA 1
ATOM 545 C C . PRO A 1 71 ? 10.420 31.324 -23.023 1.00 64.56 71 PRO A C 1
ATOM 547 O O . PRO A 1 71 ? 11.635 31.164 -23.122 1.00 64.56 71 PRO A O 1
ATOM 550 N N . LEU A 1 72 ? 9.656 31.639 -24.075 1.00 61.72 72 LEU A N 1
ATOM 551 C CA . LEU A 1 72 ? 10.239 32.076 -25.341 1.00 61.72 72 LEU A CA 1
ATOM 552 C C . LEU A 1 72 ? 10.959 33.406 -25.095 1.00 61.72 72 LEU A C 1
ATOM 554 O O . LEU A 1 72 ? 10.315 34.431 -24.862 1.00 61.72 72 LEU A O 1
ATOM 558 N N . SER A 1 73 ? 12.290 33.398 -25.158 1.00 63.34 73 SER A N 1
ATOM 559 C CA . SER A 1 73 ? 13.070 34.627 -25.264 1.00 63.34 73 SER A CA 1
ATOM 560 C C . SER A 1 73 ? 12.690 35.308 -26.578 1.00 63.34 73 SER A C 1
ATOM 562 O O . SER A 1 73 ? 12.965 34.774 -27.654 1.00 63.34 73 SER A O 1
ATOM 564 N N . LYS A 1 74 ? 12.019 36.460 -26.496 1.00 57.41 74 LYS A N 1
ATOM 565 C CA . LYS A 1 74 ? 11.854 37.341 -27.653 1.00 57.41 74 LYS A CA 1
ATOM 566 C C . LYS A 1 74 ? 13.241 37.850 -28.055 1.00 57.41 74 LYS A C 1
ATOM 568 O O . LYS A 1 74 ? 13.933 38.422 -27.216 1.00 57.41 74 LYS A O 1
ATOM 573 N N . L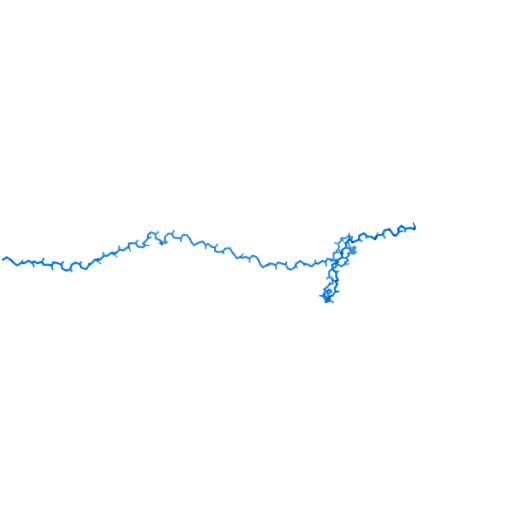EU A 1 75 ? 13.617 37.564 -29.302 1.00 53.12 75 LEU A N 1
ATOM 574 C CA . LEU A 1 75 ? 14.691 38.240 -30.033 1.00 53.12 75 LEU A CA 1
ATOM 575 C C . LEU A 1 75 ? 14.369 39.730 -30.184 1.00 53.12 75 LEU A C 1
ATOM 577 O O . LEU A 1 75 ? 13.165 40.046 -30.347 1.00 53.12 75 LEU A O 1
#

Organism: NCBI:txid231146

Secondary structure (DSSP, 8-state):
----------------GGGTT-----PPPPPPPP------EEEE-TTS-EEEE------SS------PPPP----